Protein AF-A0A3S1REM7-F1 (afdb_monomer)

Radius of gyration: 21.7 Å; Cα contacts (8 Å, |Δi|>4): 57; chains: 1; bounding box: 34×60×43 Å

Mean predicted aligned error: 12.89 Å

pLDDT: mean 80.21, std 15.82, range [39.56, 96.44]

Solvent-accessible surface area (backbone atoms only — not comparable to full-atom values): 5257 Å² total; per-residue (Å²): 138,83,86,77,83,80,79,74,54,74,83,72,72,57,80,74,84,79,78,80,88,72,93,73,76,87,78,55,73,63,68,65,60,75,50,90,78,57,39,88,54,96,59,86,38,60,74,63,49,81,47,76,58,92,95,45,75,48,77,44,79,37,47,96,85,76,24,40,57,34,76,78,79,113

Sequence (74 aa):
MTASPRQGGERARLNPFEALSGDVPPRDQRDLMAHPFFSLSKSRRVTPIHYRAGNVELQVYAVAEHGMATIWDA

Structure (mmCIF, N/CA/C/O backbone):
data_AF-A0A3S1REM7-F1
#
_entry.id   AF-A0A3S1REM7-F1
#
loop_
_atom_site.group_PDB
_atom_site.id
_atom_site.type_symbol
_atom_site.label_atom_id
_atom_site.label_alt_id
_atom_site.label_comp_id
_atom_site.label_asym_id
_atom_site.label_entity_id
_atom_site.label_seq_id
_atom_site.pdbx_PDB_ins_code
_atom_site.Cartn_x
_atom_site.Cartn_y
_atom_site.Cartn_z
_atom_site.occupancy
_atom_site.B_iso_or_equiv
_atom_site.auth_seq_id
_atom_site.auth_comp_id
_atom_site.auth_asym_id
_atom_site.auth_atom_id
_atom_site.pdbx_PDB_model_num
ATOM 1 N N . MET A 1 1 ? 15.099 49.762 31.037 1.00 41.44 1 MET A N 1
ATOM 2 C CA . MET A 1 1 ? 15.601 48.592 30.285 1.00 41.44 1 MET A CA 1
ATOM 3 C C . MET A 1 1 ? 14.409 47.920 29.63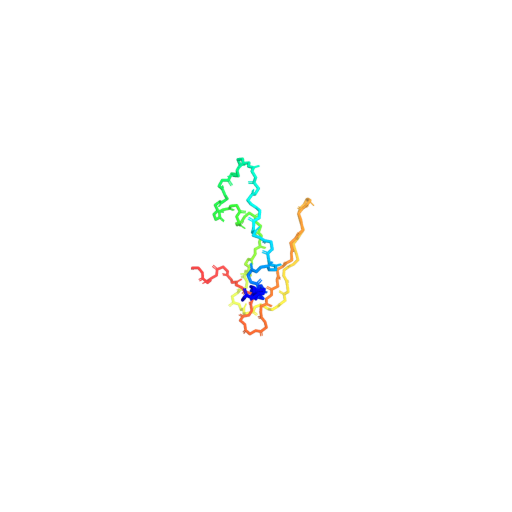0 1.00 41.44 1 MET A C 1
ATOM 5 O O . MET A 1 1 ? 13.594 47.319 30.313 1.00 41.44 1 MET A O 1
ATOM 9 N N . THR A 1 2 ? 14.233 48.169 28.339 1.00 39.56 2 THR A N 1
ATOM 10 C CA . THR A 1 2 ? 13.115 47.719 27.503 1.00 39.56 2 THR A CA 1
ATOM 11 C C . THR A 1 2 ? 13.229 46.220 27.208 1.00 39.56 2 THR A C 1
ATOM 13 O O . THR A 1 2 ? 14.299 45.731 26.850 1.00 39.56 2 THR A O 1
ATOM 16 N N . ALA A 1 3 ? 12.137 45.474 27.392 1.00 42.84 3 ALA A N 1
ATOM 17 C CA . ALA A 1 3 ? 12.076 44.043 27.105 1.00 42.84 3 ALA A CA 1
ATOM 18 C C . ALA A 1 3 ? 12.125 43.793 25.586 1.00 42.84 3 ALA A C 1
ATOM 20 O O . ALA A 1 3 ? 11.347 44.376 24.835 1.00 42.84 3 ALA A O 1
ATOM 21 N N . SER A 1 4 ? 13.040 42.930 25.133 1.00 50.25 4 SER A N 1
ATOM 22 C CA . SER A 1 4 ? 13.120 42.496 23.730 1.00 50.25 4 SER A CA 1
ATOM 23 C C . SER A 1 4 ? 12.044 41.446 23.416 1.00 50.25 4 SER A C 1
ATOM 25 O O . SER A 1 4 ? 11.859 40.524 24.216 1.00 50.25 4 SER A O 1
ATOM 27 N N . PRO A 1 5 ? 11.361 41.516 22.257 1.00 52.59 5 PRO A N 1
ATOM 28 C CA . PRO A 1 5 ? 10.423 40.482 21.844 1.00 52.59 5 PRO A CA 1
ATOM 29 C C . PRO A 1 5 ? 11.210 39.235 21.425 1.00 52.59 5 PRO A C 1
ATOM 31 O O . PRO A 1 5 ? 12.065 39.287 20.541 1.00 52.59 5 PRO A O 1
ATOM 34 N N . ARG A 1 6 ? 10.942 38.096 22.072 1.00 56.72 6 ARG A N 1
ATOM 35 C CA . ARG A 1 6 ? 11.483 36.803 21.637 1.00 56.72 6 ARG A CA 1
ATOM 36 C C . ARG A 1 6 ? 10.865 36.471 20.282 1.00 56.72 6 ARG A C 1
ATOM 38 O O . ARG A 1 6 ? 9.666 36.219 20.198 1.00 56.72 6 ARG A O 1
ATOM 45 N N . GLN A 1 7 ? 11.677 36.500 19.229 1.00 58.41 7 GLN A N 1
ATOM 46 C CA . GLN A 1 7 ? 11.271 36.061 17.899 1.00 58.41 7 GLN A CA 1
ATOM 47 C C . GLN A 1 7 ? 10.847 34.586 17.969 1.00 58.41 7 GLN A C 1
ATOM 49 O O . GLN A 1 7 ? 11.644 33.718 18.326 1.00 58.41 7 GLN A O 1
ATOM 54 N N . GLY A 1 8 ? 9.570 34.318 17.690 1.00 53.03 8 GLY A N 1
ATOM 55 C CA . GLY A 1 8 ? 9.005 32.973 17.673 1.00 53.03 8 GLY A CA 1
ATOM 56 C C . GLY A 1 8 ? 9.613 32.152 16.540 1.00 53.03 8 GLY A C 1
ATOM 57 O O . GLY A 1 8 ? 9.348 32.417 15.368 1.00 53.03 8 GLY A O 1
ATOM 58 N N . GLY A 1 9 ? 10.441 31.168 16.897 1.00 62.03 9 GLY A N 1
ATOM 59 C CA . GLY A 1 9 ? 10.945 30.164 15.959 1.00 62.03 9 GLY A CA 1
ATOM 60 C C . GLY A 1 9 ? 9.812 29.318 15.370 1.00 62.03 9 GLY A C 1
ATOM 61 O O . GLY A 1 9 ? 8.682 29.375 15.837 1.00 62.03 9 GLY A O 1
ATOM 62 N N . GLU A 1 10 ? 10.120 28.504 14.364 1.00 57.84 10 GLU A N 1
ATOM 63 C CA . GLU A 1 10 ? 9.206 27.618 13.615 1.00 57.84 10 GLU A CA 1
ATOM 64 C C . GLU A 1 10 ? 8.177 26.853 14.477 1.00 57.84 10 GLU A C 1
ATOM 66 O O . GLU A 1 10 ? 7.021 26.698 14.091 1.00 57.84 10 GLU A O 1
ATOM 71 N N . ARG A 1 11 ? 8.555 26.489 15.710 1.00 55.47 11 ARG A N 1
ATOM 72 C CA . ARG A 1 11 ? 7.686 25.882 16.737 1.00 55.47 11 ARG A CA 1
ATOM 73 C C . ARG A 1 11 ? 6.489 26.739 17.176 1.00 55.47 11 ARG A C 1
ATOM 75 O O . ARG A 1 11 ? 5.549 26.199 17.738 1.00 55.47 11 ARG A O 1
ATOM 82 N N . ALA A 1 12 ? 6.520 28.048 16.943 1.00 60.03 12 ALA A N 1
ATOM 83 C CA . ALA A 1 12 ? 5.409 28.966 17.190 1.00 60.03 12 ALA A CA 1
ATO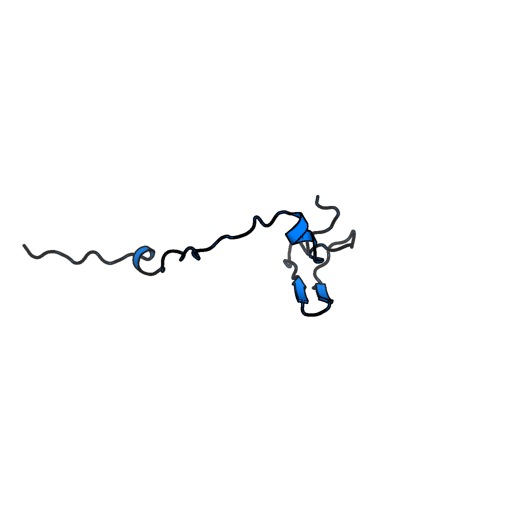M 84 C C . ALA A 1 12 ? 4.443 29.074 15.993 1.00 60.03 12 ALA A C 1
ATOM 86 O O . ALA A 1 12 ? 3.430 29.757 16.103 1.00 60.03 12 ALA A O 1
ATOM 87 N N . ARG A 1 13 ? 4.766 28.453 14.843 1.00 63.09 13 ARG A N 1
ATOM 88 C CA . ARG A 1 13 ? 3.991 28.554 13.591 1.00 63.09 13 ARG A CA 1
ATOM 89 C C . ARG A 1 13 ? 3.178 27.310 13.245 1.00 63.09 13 ARG A C 1
ATOM 91 O O . ARG A 1 13 ? 2.307 27.398 12.386 1.00 63.09 13 ARG A O 1
ATOM 98 N N . LEU A 1 14 ? 3.462 26.164 13.856 1.00 62.22 14 LEU A N 1
ATOM 99 C CA . LEU A 1 14 ? 2.727 24.934 13.580 1.00 62.22 14 LEU A CA 1
ATOM 100 C C . LEU A 1 14 ? 1.631 24.769 14.630 1.00 62.22 14 LEU A C 1
ATOM 102 O O . LEU A 1 14 ? 1.930 24.706 15.822 1.00 62.22 14 LEU A O 1
ATOM 106 N N . ASN A 1 15 ? 0.375 24.703 14.184 1.00 61.06 15 ASN A N 1
ATOM 107 C CA . ASN A 1 15 ? -0.728 24.297 15.049 1.00 61.06 15 ASN A CA 1
ATOM 108 C C . ASN A 1 15 ? -0.397 22.908 15.619 1.00 61.06 15 ASN A C 1
ATOM 110 O O . ASN A 1 15 ? -0.169 21.982 14.834 1.00 61.06 15 ASN A O 1
ATOM 114 N N . PRO A 1 16 ? -0.328 22.751 16.953 1.00 69.88 16 PRO A N 1
ATOM 115 C CA . PRO A 1 16 ? -0.163 21.447 17.574 1.00 69.88 16 PRO A CA 1
ATOM 116 C C . PRO A 1 16 ? -1.295 20.541 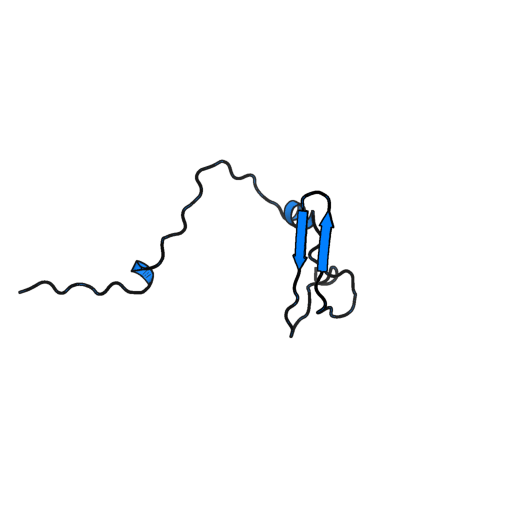17.100 1.00 69.88 16 PRO A C 1
ATOM 118 O O . PRO A 1 16 ? -2.441 20.981 17.039 1.00 69.88 16 PRO A O 1
ATOM 121 N N . PHE A 1 17 ? -0.962 19.306 16.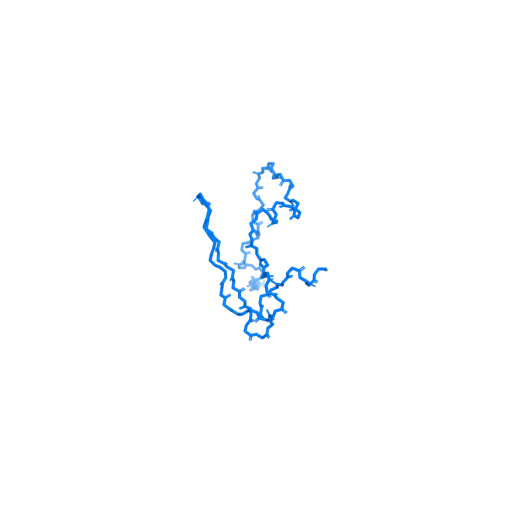733 1.00 67.62 17 PHE A N 1
ATOM 122 C CA . PHE A 1 17 ? -1.925 18.293 16.314 1.00 67.62 17 PHE A CA 1
ATOM 123 C C . PHE A 1 17 ? -3.160 18.305 17.225 1.00 67.62 17 PHE A C 1
ATOM 125 O O . PHE A 1 17 ? -3.043 18.117 18.437 1.00 67.62 17 PHE A O 1
ATOM 132 N N . GLU A 1 18 ? -4.333 18.551 16.647 1.00 67.69 18 GLU A N 1
ATOM 133 C CA . GLU A 1 18 ? -5.594 18.476 17.374 1.00 67.69 18 GLU A CA 1
ATOM 134 C C . GLU A 1 18 ? -5.971 16.999 17.512 1.00 67.69 18 GLU A C 1
ATOM 136 O O . GLU A 1 18 ? -6.209 16.305 16.521 1.00 67.69 18 GLU A O 1
ATOM 141 N N . ALA A 1 19 ? -5.977 16.491 18.744 1.00 68.19 19 ALA A N 1
ATOM 142 C CA . ALA A 1 19 ? -6.500 15.162 19.011 1.00 68.19 19 ALA A CA 1
ATOM 143 C C . ALA A 1 19 ? -8.024 15.213 18.866 1.00 68.19 19 ALA A C 1
ATOM 145 O O . ALA A 1 19 ? -8.707 15.878 19.648 1.00 68.19 19 ALA A O 1
ATOM 146 N N . LEU A 1 20 ? -8.557 14.509 17.866 1.00 71.44 20 LEU A N 1
ATOM 147 C CA . LEU A 1 20 ? -9.998 14.329 17.730 1.00 71.44 20 LEU A CA 1
ATOM 148 C C . LEU A 1 20 ? -10.521 13.666 19.010 1.00 71.44 20 LEU A C 1
ATOM 150 O O . LEU A 1 20 ? -10.093 12.572 19.375 1.00 71.44 20 LEU A O 1
ATOM 154 N N . SER A 1 21 ? -11.424 14.348 19.710 1.00 72.25 21 SER A N 1
ATOM 155 C CA . SER A 1 21 ? -12.087 13.787 20.886 1.00 72.25 21 SER A CA 1
ATOM 156 C C . SER A 1 21 ? -13.129 12.767 20.424 1.00 72.25 21 SER A C 1
ATOM 158 O O . SER A 1 21 ? -14.057 13.122 19.700 1.00 72.25 21 SER A O 1
ATOM 160 N N . GLY A 1 22 ? -12.978 11.503 20.820 1.00 77.94 22 GLY A N 1
ATOM 161 C CA . GLY A 1 22 ? -13.908 10.431 20.462 1.00 77.94 22 GLY A CA 1
ATOM 162 C C . GLY A 1 22 ? -13.363 9.039 20.780 1.00 77.94 22 GLY A C 1
ATOM 163 O O . GLY A 1 22 ? -12.161 8.865 20.968 1.00 77.94 22 GLY A O 1
ATOM 164 N N . ASP A 1 23 ? -14.259 8.052 20.838 1.00 79.12 23 ASP A N 1
ATOM 165 C CA . ASP A 1 23 ? -13.885 6.636 20.867 1.00 79.12 23 ASP A CA 1
ATOM 166 C C . ASP A 1 23 ? -13.375 6.241 19.475 1.00 79.12 23 ASP A C 1
ATOM 168 O O . ASP A 1 23 ? -14.143 6.149 18.514 1.00 79.12 23 ASP A O 1
ATOM 172 N N . VAL A 1 24 ? -12.055 6.105 19.339 1.00 72.94 24 VAL A N 1
ATOM 173 C CA . VAL A 1 24 ? -11.422 5.666 18.094 1.00 72.94 24 VAL A CA 1
ATOM 174 C C . VAL A 1 24 ? -11.208 4.160 18.204 1.00 72.94 24 VAL A C 1
ATOM 176 O O . VAL A 1 24 ? -10.373 3.733 19.006 1.00 72.94 24 VAL A O 1
ATOM 179 N N . PRO A 1 25 ? -11.921 3.336 17.415 1.00 74.00 25 PRO A N 1
ATOM 180 C CA . PRO A 1 25 ? -11.747 1.894 17.482 1.00 74.00 25 PRO A CA 1
ATOM 181 C C . PRO A 1 25 ? -10.298 1.528 17.123 1.00 74.00 25 PRO A C 1
ATOM 183 O O . PRO A 1 25 ? -9.752 2.099 16.169 1.00 74.00 25 PRO A O 1
ATOM 186 N N . PRO A 1 26 ? -9.671 0.572 17.834 1.00 79.25 26 PRO A N 1
ATOM 187 C CA . PRO A 1 26 ? -8.358 0.067 17.460 1.00 79.25 26 PRO A CA 1
ATOM 188 C C . PRO A 1 26 ? -8.402 -0.450 16.020 1.00 79.25 26 PRO A C 1
ATOM 190 O O . PRO A 1 26 ? -9.158 -1.369 15.715 1.00 79.25 26 PRO A O 1
ATOM 193 N N . ARG A 1 27 ? -7.610 0.153 15.132 1.00 79.00 27 ARG A N 1
ATOM 194 C CA . ARG A 1 27 ? -7.363 -0.382 13.790 1.00 79.00 27 ARG A CA 1
ATOM 195 C C . ARG A 1 27 ? -6.170 -1.314 13.882 1.00 79.00 27 ARG A C 1
ATOM 197 O O . ARG A 1 27 ? -5.081 -0.874 14.250 1.00 79.00 27 ARG A O 1
ATOM 204 N N . ASP A 1 28 ? -6.384 -2.592 13.604 1.00 80.62 28 ASP A N 1
ATOM 205 C CA . ASP A 1 28 ? -5.313 -3.582 13.590 1.00 80.62 28 ASP A CA 1
ATOM 206 C C . ASP A 1 28 ? -4.719 -3.746 12.177 1.00 80.62 28 ASP A C 1
ATOM 208 O O . ASP A 1 28 ? -5.129 -3.104 11.207 1.00 80.62 28 ASP A O 1
ATOM 212 N N . GLN A 1 29 ? -3.717 -4.616 12.044 1.00 74.81 29 GLN A N 1
ATOM 213 C CA . GLN A 1 29 ? -3.110 -4.903 10.745 1.00 74.81 29 GLN A CA 1
ATOM 214 C C . GLN A 1 29 ? -4.120 -5.497 9.747 1.00 74.81 29 GLN A C 1
ATOM 216 O O . GLN A 1 29 ? -3.958 -5.311 8.546 1.00 74.81 29 GLN A O 1
ATOM 221 N N . ARG A 1 30 ? -5.168 -6.198 10.197 1.00 73.50 30 ARG A N 1
ATOM 222 C CA . ARG A 1 30 ? -6.168 -6.803 9.305 1.00 73.50 30 ARG A CA 1
ATOM 223 C C . ARG A 1 30 ? -7.061 -5.746 8.676 1.00 73.50 30 ARG A C 1
ATOM 225 O O . ARG A 1 30 ? -7.337 -5.860 7.485 1.00 73.50 30 ARG A O 1
ATOM 232 N N . ASP A 1 31 ? -7.426 -4.710 9.428 1.00 78.62 31 ASP A N 1
ATOM 233 C CA . ASP A 1 31 ? -8.141 -3.548 8.888 1.00 78.62 31 ASP A CA 1
ATOM 234 C C . ASP A 1 31 ? -7.343 -2.888 7.751 1.00 78.62 31 ASP A C 1
ATOM 236 O O . ASP A 1 31 ? -7.916 -2.492 6.736 1.00 78.62 31 ASP A O 1
ATOM 240 N N . LEU A 1 32 ? -6.009 -2.842 7.865 1.00 69.69 32 LEU A N 1
ATOM 241 C CA . LEU A 1 32 ? -5.130 -2.359 6.791 1.00 69.69 32 LEU A CA 1
ATOM 242 C C . LEU A 1 32 ? -5.084 -3.321 5.591 1.00 69.69 32 LEU A C 1
ATOM 244 O O . LEU A 1 32 ? -5.033 -2.872 4.448 1.00 69.69 32 LEU A O 1
ATOM 248 N N . MET A 1 33 ? -5.137 -4.636 5.834 1.00 81.62 33 MET A N 1
ATOM 249 C CA . MET A 1 33 ? -5.128 -5.688 4.802 1.00 81.62 33 MET A CA 1
ATOM 250 C C . MET A 1 33 ? -6.482 -5.913 4.116 1.00 81.62 33 MET A C 1
ATOM 252 O O . MET A 1 33 ? -6.552 -6.708 3.178 1.00 81.62 33 MET A O 1
ATOM 256 N N . ALA A 1 34 ? -7.552 -5.232 4.540 1.00 85.62 34 ALA A N 1
ATOM 257 C CA . ALA A 1 34 ? -8.879 -5.361 3.933 1.00 85.62 34 ALA A CA 1
ATOM 258 C C . ALA A 1 34 ? -8.909 -4.931 2.454 1.00 85.62 34 ALA A C 1
ATOM 260 O O . ALA A 1 34 ? -9.803 -5.325 1.699 1.00 85.62 34 ALA A O 1
ATOM 261 N N . HIS A 1 35 ? -7.918 -4.148 2.026 1.00 87.88 35 HIS A N 1
ATOM 262 C CA . HIS A 1 35 ? -7.765 -3.703 0.653 1.00 87.88 35 HIS A CA 1
ATOM 263 C C . HIS A 1 35 ? -6.360 -3.989 0.108 1.00 87.88 35 HIS A C 1
ATOM 265 O O . HIS A 1 35 ? -5.392 -4.015 0.866 1.00 87.88 35 HIS A O 1
ATOM 271 N N . PRO A 1 36 ? -6.207 -4.208 -1.209 1.00 87.12 36 PRO A N 1
ATOM 272 C CA . PRO A 1 36 ? -4.915 -4.563 -1.778 1.00 87.12 36 PRO A CA 1
ATOM 273 C C . PRO A 1 36 ? -3.962 -3.362 -1.801 1.00 87.12 36 PRO A C 1
ATOM 275 O O . PRO A 1 36 ? -4.204 -2.385 -2.509 1.00 87.12 36 PRO A O 1
ATOM 278 N N . PHE A 1 37 ? -2.842 -3.475 -1.086 1.00 89.88 37 PHE A N 1
ATOM 279 C CA . PHE A 1 37 ? -1.749 -2.496 -1.127 1.00 89.88 37 PHE A CA 1
ATOM 280 C C . PHE A 1 37 ? -0.375 -3.090 -1.474 1.00 89.88 37 PHE A C 1
ATOM 282 O O . PHE A 1 37 ? 0.565 -2.345 -1.742 1.00 89.88 37 PHE A O 1
ATOM 289 N N . PHE A 1 38 ? -0.273 -4.419 -1.551 1.00 92.25 38 PHE A N 1
ATOM 290 C CA . PHE A 1 38 ? 0.919 -5.123 -2.016 1.00 92.25 38 PHE A CA 1
ATOM 291 C C . PHE A 1 38 ? 0.785 -5.567 -3.475 1.00 92.25 38 PHE A C 1
ATOM 293 O O . PHE A 1 38 ? -0.284 -5.958 -3.951 1.00 92.25 38 PHE A O 1
ATOM 300 N N . SER A 1 39 ? 1.910 -5.580 -4.181 1.00 92.88 39 SER A N 1
ATOM 301 C CA . SER A 1 39 ? 2.038 -6.244 -5.473 1.00 92.88 39 SER A CA 1
ATOM 302 C C . SER A 1 39 ? 2.031 -7.769 -5.299 1.00 92.88 39 SER A C 1
ATOM 304 O O . SER A 1 39 ? 2.755 -8.318 -4.471 1.00 92.88 39 SER A O 1
ATOM 306 N N . LEU A 1 40 ? 1.260 -8.470 -6.137 1.00 92.81 40 LEU A N 1
ATOM 307 C CA . LEU A 1 40 ? 1.290 -9.938 -6.240 1.00 92.81 40 LEU A CA 1
ATOM 308 C C . LEU A 1 40 ? 2.443 -10.451 -7.125 1.00 92.81 40 LEU A C 1
ATOM 310 O O . LEU A 1 40 ? 2.685 -11.656 -7.202 1.00 92.81 40 LEU A O 1
ATOM 314 N N . SER A 1 41 ? 3.139 -9.553 -7.831 1.00 90.50 41 SER A N 1
ATOM 315 C CA . SER A 1 41 ? 4.258 -9.927 -8.698 1.00 90.50 41 SER A CA 1
ATOM 316 C C . SER A 1 41 ? 5.465 -10.373 -7.873 1.00 90.50 41 SER A C 1
ATOM 318 O O . SER A 1 41 ? 5.765 -9.782 -6.841 1.00 90.50 41 SER A O 1
ATOM 320 N N . LYS A 1 42 ? 6.200 -11.369 -8.378 1.00 91.38 42 LYS A N 1
ATOM 321 C CA . LYS A 1 42 ? 7.542 -11.728 -7.881 1.00 91.38 42 LYS A CA 1
ATOM 322 C C . LYS A 1 42 ? 8.633 -10.782 -8.388 1.00 91.38 42 LYS A C 1
ATOM 324 O O . LYS A 1 42 ? 9.762 -10.836 -7.918 1.00 91.38 42 LYS A O 1
ATOM 329 N N . SER A 1 43 ? 8.318 -9.964 -9.389 1.00 92.44 43 SER A N 1
ATOM 330 C CA . SER A 1 43 ? 9.226 -8.970 -9.953 1.00 92.44 43 SER A CA 1
ATOM 331 C C . SER A 1 43 ? 8.866 -7.564 -9.490 1.00 92.44 43 SER A C 1
ATOM 333 O O . SER A 1 43 ? 7.714 -7.265 -9.154 1.00 92.44 43 SER A O 1
ATOM 335 N N . ARG A 1 44 ? 9.866 -6.680 -9.535 1.00 93.56 44 ARG A N 1
ATOM 336 C CA . ARG A 1 44 ? 9.723 -5.265 -9.206 1.00 93.56 44 ARG A CA 1
ATOM 337 C C . ARG A 1 44 ? 8.620 -4.618 -10.047 1.00 93.56 44 ARG A C 1
ATOM 339 O O . ARG A 1 44 ? 8.687 -4.594 -11.274 1.00 93.56 44 ARG A O 1
ATOM 346 N N . ARG A 1 45 ? 7.631 -4.036 -9.370 1.00 94.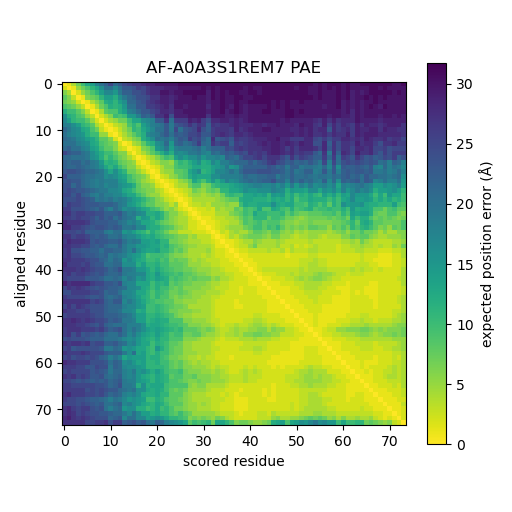88 45 ARG A N 1
ATOM 347 C CA . ARG A 1 45 ? 6.517 -3.313 -9.990 1.00 94.88 45 ARG A CA 1
ATOM 348 C C . ARG A 1 45 ? 6.634 -1.823 -9.692 1.00 94.88 45 ARG A C 1
ATOM 350 O O . ARG A 1 45 ? 6.679 -1.437 -8.532 1.00 94.88 45 ARG A O 1
ATOM 357 N N . VAL A 1 46 ? 6.645 -0.994 -10.733 1.00 96.44 46 VAL A N 1
ATOM 358 C CA . VAL A 1 46 ? 6.512 0.474 -10.614 1.00 96.44 46 VAL A CA 1
ATOM 359 C C . VAL A 1 46 ? 5.164 0.986 -11.120 1.00 96.44 46 VAL A C 1
ATOM 361 O O . VAL A 1 46 ? 4.753 2.090 -10.781 1.00 96.44 46 VAL A O 1
ATOM 364 N N . THR A 1 47 ? 4.452 0.170 -11.900 1.00 95.56 47 THR A N 1
ATOM 365 C CA . THR A 1 47 ? 3.100 0.474 -12.368 1.00 95.56 47 THR A CA 1
ATOM 366 C C . THR A 1 47 ? 2.138 0.550 -11.181 1.00 95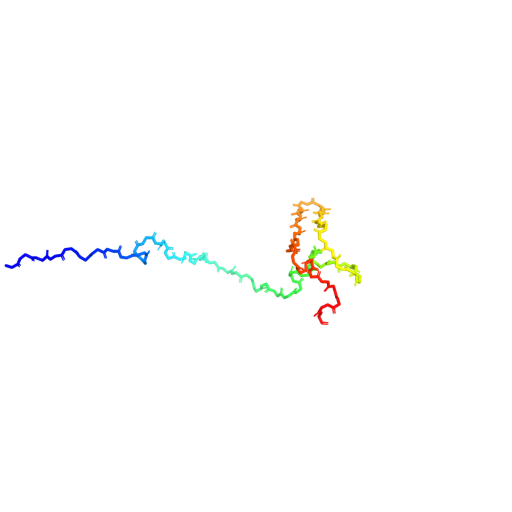.56 47 THR A C 1
ATOM 368 O O . THR A 1 47 ? 2.077 -0.417 -10.411 1.00 95.56 47 THR A O 1
ATOM 371 N N . PRO A 1 48 ? 1.353 1.630 -11.049 1.00 95.62 48 PRO A N 1
ATOM 372 C CA . PRO A 1 48 ? 0.406 1.780 -9.951 1.00 95.62 48 PRO A CA 1
ATOM 373 C C . PRO A 1 48 ? -0.607 0.630 -9.844 1.00 95.62 48 PRO A C 1
ATOM 375 O O . PRO A 1 48 ? -0.902 -0.068 -10.822 1.00 95.62 48 PRO A O 1
ATOM 378 N N . ILE A 1 49 ? -1.153 0.421 -8.645 1.00 94.62 49 ILE A N 1
ATOM 379 C CA . ILE A 1 49 ? -2.394 -0.345 -8.458 1.00 94.62 49 ILE A CA 1
ATOM 380 C C . ILE A 1 49 ? -3.531 0.658 -8.420 1.00 94.62 49 ILE A C 1
ATOM 382 O O . ILE A 1 49 ? -3.498 1.587 -7.622 1.00 94.62 49 ILE A O 1
ATOM 386 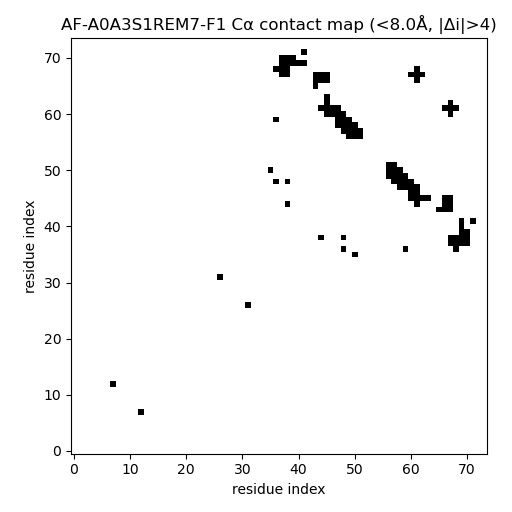N N . HIS A 1 50 ? -4.524 0.461 -9.281 1.00 95.44 50 HIS A N 1
ATOM 387 C CA . HIS A 1 50 ? -5.792 1.172 -9.226 1.00 95.44 50 HIS A CA 1
ATOM 388 C C . HIS A 1 50 ? -6.839 0.136 -8.834 1.00 95.44 50 HIS A C 1
ATOM 390 O O . HIS A 1 50 ? -7.056 -0.833 -9.564 1.00 95.44 50 HIS A O 1
ATOM 396 N N . TYR A 1 51 ? -7.442 0.304 -7.666 1.00 93.06 51 TYR A N 1
ATOM 397 C CA . TYR A 1 51 ? -8.450 -0.605 -7.143 1.00 93.06 51 TYR A CA 1
ATOM 398 C C . TYR A 1 51 ? -9.736 0.166 -6.876 1.00 93.06 51 TYR A C 1
ATOM 400 O O . TYR A 1 51 ? -9.707 1.242 -6.285 1.00 93.06 51 TYR A O 1
ATOM 408 N N . ARG A 1 52 ? -10.867 -0.400 -7.296 1.00 94.94 52 ARG A N 1
ATOM 409 C CA . ARG A 1 52 ? -12.197 0.138 -7.017 1.00 94.94 52 ARG A CA 1
ATOM 410 C C . ARG A 1 52 ? -13.128 -1.008 -6.638 1.00 94.94 52 ARG A C 1
ATOM 412 O O . ARG A 1 52 ? -13.249 -1.970 -7.394 1.00 94.94 52 ARG A O 1
ATOM 419 N N . ALA A 1 53 ? -13.790 -0.895 -5.493 1.00 92.81 53 ALA A N 1
ATOM 420 C CA . ALA A 1 53 ? -14.804 -1.843 -5.044 1.00 92.81 53 ALA A CA 1
ATOM 421 C C . ALA A 1 53 ? -15.867 -1.130 -4.206 1.00 92.81 53 ALA A C 1
ATOM 423 O O . ALA A 1 53 ? -15.560 -0.508 -3.190 1.00 92.81 53 ALA A O 1
ATOM 424 N N . GLY A 1 54 ? -17.129 -1.220 -4.633 1.00 92.44 54 GLY A N 1
ATOM 425 C CA . GLY A 1 54 ? -18.221 -0.468 -4.015 1.00 92.44 54 GLY A CA 1
ATOM 426 C C . GLY A 1 54 ? -17.907 1.030 -3.977 1.00 92.44 54 GLY A C 1
ATOM 427 O O . GLY A 1 54 ? -17.611 1.629 -5.008 1.00 92.44 54 GLY A O 1
ATOM 428 N N . ASN A 1 55 ? -17.924 1.603 -2.773 1.00 93.44 55 ASN A N 1
ATOM 429 C CA . ASN A 1 55 ? -17.659 3.025 -2.536 1.00 93.44 55 ASN A CA 1
ATOM 430 C C . ASN A 1 55 ? -16.179 3.319 -2.226 1.00 93.44 55 ASN A C 1
ATOM 432 O O . ASN A 1 55 ? -15.853 4.433 -1.823 1.00 93.44 55 ASN A O 1
ATOM 436 N N . VAL A 1 56 ? -15.293 2.328 -2.367 1.00 89.69 56 VAL A N 1
ATOM 437 C CA . VAL A 1 56 ? -13.863 2.454 -2.071 1.00 89.69 56 VAL A CA 1
ATOM 438 C C . VAL A 1 56 ? -13.072 2.539 -3.370 1.00 89.69 56 VAL A C 1
ATOM 440 O O . VAL A 1 56 ? -13.219 1.698 -4.259 1.00 89.69 56 VAL A O 1
ATOM 443 N N . GLU A 1 57 ? -12.186 3.529 -3.447 1.00 94.50 57 GLU A N 1
ATOM 444 C CA . GLU A 1 57 ? -11.178 3.662 -4.493 1.00 94.50 57 GLU A CA 1
ATOM 445 C C . GLU A 1 57 ? -9.801 3.864 -3.856 1.00 94.50 57 GLU A C 1
ATOM 447 O O . GLU A 1 57 ? -9.639 4.676 -2.948 1.00 94.50 57 GLU A O 1
ATOM 452 N N . LEU A 1 58 ? -8.815 3.102 -4.327 1.00 91.00 58 LEU A N 1
ATOM 453 C CA . LEU A 1 58 ? -7.446 3.104 -3.827 1.00 91.00 58 LEU A CA 1
ATOM 454 C C . LEU A 1 58 ? -6.471 3.207 -4.991 1.00 91.00 58 LEU A C 1
ATOM 456 O O . LEU A 1 58 ? -6.601 2.511 -6.003 1.00 91.00 58 LEU A O 1
ATOM 460 N N . GLN A 1 59 ? -5.460 4.047 -4.806 1.00 94.81 59 GLN A N 1
ATOM 461 C CA . GLN A 1 59 ? -4.338 4.168 -5.720 1.00 94.81 59 GLN A CA 1
ATOM 462 C C . GLN A 1 59 ? -3.047 3.960 -4.943 1.00 94.81 59 GLN A C 1
ATOM 464 O O . GLN A 1 59 ? -2.774 4.665 -3.973 1.00 94.81 59 GLN A O 1
ATOM 469 N N . VAL A 1 60 ? -2.261 2.981 -5.373 1.00 94.00 60 VAL A N 1
ATOM 470 C CA . VAL A 1 60 ? -0.999 2.626 -4.725 1.00 94.00 60 VAL A CA 1
ATOM 471 C C . VAL A 1 60 ? 0.122 2.916 -5.696 1.00 94.00 60 VAL A C 1
ATOM 473 O O . VAL A 1 60 ? 0.166 2.356 -6.795 1.00 94.00 60 VAL A O 1
ATOM 476 N N . TYR A 1 61 ? 1.026 3.789 -5.275 1.00 96.31 61 TYR A N 1
ATOM 477 C CA . TYR A 1 61 ? 2.173 4.218 -6.057 1.00 96.31 61 TYR A CA 1
ATOM 478 C C . TYR A 1 61 ? 3.450 3.588 -5.516 1.00 96.31 61 TYR A C 1
ATOM 480 O O . TYR A 1 61 ? 3.594 3.332 -4.323 1.00 96.31 61 TYR A O 1
ATOM 488 N N . ALA A 1 62 ? 4.376 3.337 -6.428 1.00 95.44 62 ALA A N 1
ATOM 489 C CA . ALA A 1 62 ? 5.688 2.798 -6.130 1.00 95.44 62 ALA A CA 1
ATOM 490 C C . ALA A 1 62 ? 6.737 3.910 -6.090 1.00 95.44 62 ALA A C 1
ATOM 492 O O . ALA A 1 62 ? 6.644 4.888 -6.835 1.00 95.44 62 ALA A O 1
ATOM 493 N N . VAL A 1 63 ? 7.799 3.706 -5.312 1.00 95.44 63 VAL A N 1
ATOM 494 C CA . VAL A 1 63 ? 9.006 4.534 -5.425 1.00 95.44 63 VAL A CA 1
ATOM 495 C C . VAL A 1 63 ? 9.810 4.071 -6.642 1.00 95.44 63 VAL A C 1
ATOM 497 O O . VAL A 1 63 ? 10.009 2.874 -6.855 1.00 95.44 63 VAL A O 1
ATOM 500 N N . ALA A 1 64 ? 10.310 5.013 -7.443 1.00 94.00 64 ALA A N 1
ATOM 501 C CA . ALA A 1 64 ? 11.040 4.726 -8.682 1.00 94.00 64 ALA A CA 1
ATOM 502 C C . ALA A 1 64 ? 12.394 4.023 -8.483 1.00 94.00 64 ALA A C 1
ATOM 504 O O . ALA A 1 64 ? 12.987 3.588 -9.464 1.00 94.00 64 ALA A O 1
ATOM 505 N N . GLU A 1 65 ? 12.883 3.881 -7.254 1.00 95.81 65 GLU A N 1
ATOM 506 C CA . GLU A 1 65 ? 14.108 3.144 -6.916 1.00 95.81 65 GLU A CA 1
ATOM 507 C C . GLU A 1 65 ? 13.797 1.715 -6.449 1.00 95.81 65 GLU A C 1
ATOM 509 O O . GLU A 1 65 ? 14.358 0.753 -6.968 1.00 95.81 65 GLU A O 1
ATOM 514 N N . HIS A 1 66 ? 12.819 1.566 -5.553 1.00 92.81 66 HIS A N 1
ATOM 515 C CA . HIS A 1 66 ? 12.536 0.303 -4.862 1.00 92.81 66 HIS A CA 1
ATOM 516 C C . HIS A 1 66 ? 11.354 -0.474 -5.462 1.00 92.81 66 HIS A C 1
ATOM 518 O O . HIS A 1 66 ? 11.272 -1.691 -5.347 1.00 92.81 66 HIS A O 1
ATOM 524 N N . GLY A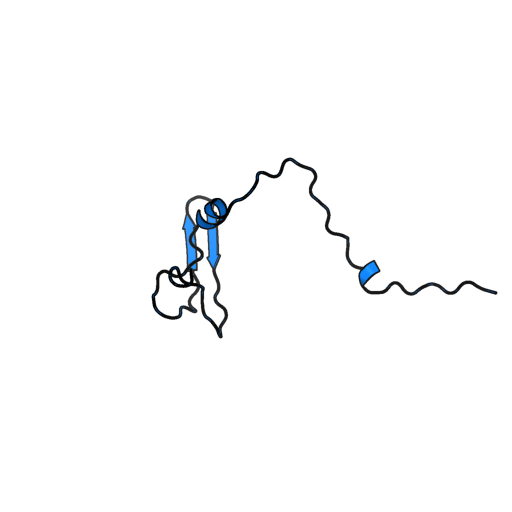 1 67 ? 10.468 0.197 -6.199 1.00 94.94 67 GLY A N 1
ATOM 525 C CA . GLY A 1 67 ? 9.203 -0.386 -6.634 1.00 94.94 67 GLY A CA 1
ATOM 526 C C . GLY A 1 67 ? 8.150 -0.390 -5.525 1.00 94.94 67 GLY A C 1
ATOM 527 O O . GLY A 1 67 ? 8.259 0.315 -4.524 1.00 94.94 67 GLY A O 1
ATOM 528 N N . MET A 1 68 ? 7.079 -1.132 -5.772 1.00 95.44 68 MET A N 1
ATOM 529 C CA . MET A 1 68 ? 5.996 -1.385 -4.833 1.00 95.44 68 MET A CA 1
ATOM 530 C C . MET A 1 68 ? 6.339 -2.584 -3.957 1.00 95.44 68 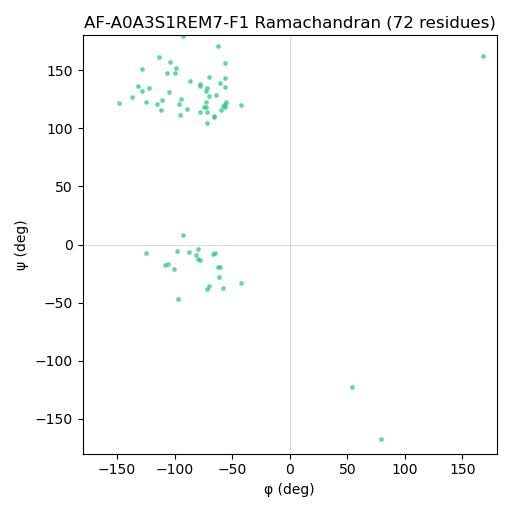MET A C 1
ATOM 532 O O . MET A 1 68 ? 6.837 -3.582 -4.482 1.00 95.44 68 MET A O 1
ATOM 536 N N . ALA A 1 69 ? 5.999 -2.502 -2.671 1.00 93.44 69 ALA A N 1
ATOM 537 C CA . ALA A 1 69 ? 6.114 -3.630 -1.759 1.00 93.44 69 ALA A CA 1
ATOM 538 C C . ALA A 1 69 ? 5.323 -4.838 -2.282 1.00 93.44 69 ALA A C 1
ATOM 540 O O . ALA A 1 69 ? 4.243 -4.689 -2.871 1.00 93.44 69 ALA A O 1
ATOM 541 N N . THR A 1 70 ? 5.850 -6.036 -2.068 1.00 93.25 70 THR A N 1
ATOM 542 C CA . THR A 1 70 ? 5.259 -7.294 -2.522 1.00 93.25 70 THR A CA 1
ATOM 543 C C . THR A 1 70 ? 4.800 -8.155 -1.353 1.00 93.25 70 THR A C 1
ATOM 545 O O . THR A 1 70 ? 5.255 -7.996 -0.224 1.00 93.25 70 THR A O 1
ATOM 548 N N . ILE A 1 71 ? 3.922 -9.120 -1.628 1.00 90.81 71 ILE A N 1
ATOM 549 C CA . ILE A 1 71 ? 3.502 -10.121 -0.630 1.00 90.81 71 ILE A CA 1
ATOM 550 C C . ILE A 1 71 ? 4.638 -11.057 -0.177 1.00 90.81 71 ILE A C 1
ATOM 552 O O . ILE A 1 71 ? 4.429 -11.882 0.705 1.00 90.81 71 ILE A O 1
ATOM 556 N N . TRP A 1 72 ? 5.805 -10.970 -0.814 1.00 88.31 72 TRP A N 1
ATOM 557 C CA . TRP A 1 72 ? 6.984 -11.782 -0.521 1.00 88.31 72 TRP A CA 1
ATOM 558 C C . TRP A 1 72 ? 7.989 -11.052 0.376 1.00 88.31 72 TRP A C 1
ATOM 560 O O . TRP A 1 72 ? 8.984 -11.654 0.763 1.00 88.31 72 TRP A O 1
ATOM 570 N N . ASP A 1 73 ? 7.749 -9.771 0.677 1.00 84.50 73 ASP A N 1
ATOM 571 C CA . ASP A 1 73 ? 8.637 -8.950 1.509 1.00 84.50 73 ASP A CA 1
ATOM 572 C C . ASP A 1 73 ? 8.441 -9.220 3.016 1.00 84.50 73 ASP A C 1
ATOM 574 O O . ASP A 1 73 ? 9.236 -8.746 3.828 1.00 84.50 73 ASP A O 1
ATOM 578 N N . ALA A 1 74 ? 7.365 -9.930 3.378 1.00 70.81 74 ALA A N 1
ATOM 579 C CA . ALA A 1 74 ? 6.948 -10.229 4.749 1.00 70.81 74 ALA A CA 1
ATOM 580 C C . ALA A 1 74 ? 7.550 -11.531 5.297 1.00 70.81 74 ALA A C 1
ATOM 582 O O . ALA A 1 74 ? 7.687 -12.504 4.520 1.00 70.81 74 ALA A O 1
#

Foldseek 3Di:
DDDDDDDDPPVVVDDPDDDPPDDDPDDDVVNVVPDDQADQDPDAAQDWDWDDDDPDTDIHGADPVRHGHHPVVD

Nearest PDB structures (foldseek):
  1toc-assembly4_T  TM=3.519E-01  e=1.981E+00  Ornithodoros moubata

Secondary structure (DSSP, 8-state):
-PPPP----GGGTSPP-----S--PPP-HHHHHTS--SB--SS---SPEEEEETTEEEEE--BTTTB--BTT--